Protein AF-A0A9P5ZX40-F1 (afdb_monomer_lite)

Sequence (164 aa):
MSDEAVAFHTGLLQWRSVQAVRELSEDVVDKYGVNTFMTDVIVLRVIACTTMGKLKTLVLLEREIGWDIDWAACYKSNLLKLVHNYFPPPAPLTEASLGPNLPSEPSSSLLPPTLTQPDLAQPLSKHQGLHCSWCGGSGHMKTNQKCPMYQQERFMESTGKAVL

Radius of gyration: 26.55 Å; chains: 1; bounding box: 80×45×58 Å

pLDDT: mean 78.0, std 19.87, range [40.34, 98.19]

Secondary structure (DSSP, 8-state):
--HHHHHHHHHHHHHHHHHHHHHH-HHHHHHH-GGGTS-HHHHHHHHHHHHTT--SSHHHHHHHH---HHHHHHHHHHHHHHHHHHSPPPPP----------------------------------------GGGT-S---TT-TT-HHHHHHHHHHTT-----

Organism: Pleurotus eryngii (NCBI:txid5323)

Structure (mmCIF, N/CA/C/O backbone):
data_AF-A0A9P5ZX40-F1
#
_entry.id   AF-A0A9P5ZX40-F1
#
loop_
_atom_site.group_PDB
_atom_site.id
_atom_site.type_symbol
_atom_site.label_atom_id
_atom_site.label_alt_id
_atom_site.label_comp_id
_atom_site.label_asym_id
_atom_site.label_entity_id
_atom_site.label_seq_id
_atom_site.pdbx_PDB_ins_code
_atom_site.Cartn_x
_atom_site.Cartn_y
_atom_site.Cartn_z
_atom_site.occupancy
_atom_site.B_iso_or_equiv
_atom_site.auth_seq_id
_atom_site.auth_comp_id
_atom_site.auth_asym_id
_atom_site.auth_atom_id
_atom_site.pdbx_PDB_model_num
ATOM 1 N N . MET A 1 1 ? -1.281 -11.420 18.486 1.00 61.66 1 MET A N 1
ATOM 2 C CA . MET A 1 1 ? -2.090 -10.671 17.496 1.00 61.66 1 MET A CA 1
ATOM 3 C C . MET A 1 1 ? -3.527 -11.133 17.648 1.00 61.66 1 MET A C 1
ATOM 5 O O . MET A 1 1 ? -3.703 -12.258 18.101 1.00 61.66 1 MET A O 1
ATOM 9 N N . SER A 1 2 ? -4.519 -10.293 17.349 1.00 84.94 2 SER A N 1
ATOM 10 C CA . SER A 1 2 ? -5.911 -10.754 17.287 1.00 84.94 2 SER A CA 1
ATOM 11 C C . SER A 1 2 ? -6.147 -11.562 16.004 1.00 84.94 2 SER A C 1
ATOM 13 O O . SER A 1 2 ? -5.323 -11.501 15.084 1.00 84.94 2 SER A O 1
ATOM 15 N N . ASP A 1 3 ? -7.237 -12.324 15.948 1.00 89.56 3 ASP A N 1
ATOM 16 C CA . ASP A 1 3 ? -7.564 -13.170 14.793 1.00 89.56 3 ASP A CA 1
ATOM 17 C C . ASP A 1 3 ? -7.746 -12.325 13.518 1.00 89.56 3 ASP A C 1
ATOM 19 O O . ASP A 1 3 ? -7.154 -12.610 12.476 1.00 89.56 3 ASP A O 1
ATOM 23 N N . GLU A 1 4 ? -8.410 -11.170 13.642 1.00 91.50 4 GLU A N 1
ATOM 24 C CA . GLU A 1 4 ? -8.642 -10.224 12.545 1.00 91.50 4 GLU A CA 1
ATOM 25 C C . GLU A 1 4 ? -7.329 -9.660 11.984 1.00 91.50 4 GLU A C 1
ATOM 27 O O . GLU A 1 4 ? -7.211 -9.430 10.781 1.00 91.50 4 GLU A O 1
ATOM 32 N N . ALA A 1 5 ? -6.308 -9.472 12.829 1.00 91.44 5 ALA A N 1
ATOM 33 C CA . ALA A 1 5 ? -4.991 -9.012 12.391 1.00 91.44 5 ALA A CA 1
ATOM 34 C C . ALA A 1 5 ? -4.225 -10.090 11.599 1.00 91.44 5 ALA A C 1
ATOM 36 O O . ALA A 1 5 ? -3.509 -9.756 10.652 1.00 91.44 5 ALA A O 1
ATOM 37 N N . VAL A 1 6 ? -4.398 -11.373 11.940 1.00 94.88 6 VAL A N 1
ATOM 38 C CA . VAL A 1 6 ? -3.823 -12.508 11.191 1.00 94.88 6 VAL A CA 1
ATOM 39 C C . VAL A 1 6 ? -4.567 -12.714 9.866 1.00 94.88 6 VAL A C 1
ATOM 41 O O . VAL A 1 6 ? -3.939 -12.901 8.817 1.00 94.88 6 VAL A O 1
ATOM 44 N N . ALA A 1 7 ? -5.896 -12.595 9.886 1.00 95.69 7 ALA A N 1
ATOM 45 C CA . ALA A 1 7 ? -6.731 -12.636 8.693 1.00 95.69 7 ALA A CA 1
ATOM 46 C C . ALA A 1 7 ? -6.398 -11.478 7.732 1.00 95.69 7 ALA A C 1
ATOM 48 O O . ALA A 1 7 ? -6.223 -11.707 6.535 1.00 95.69 7 ALA A O 1
ATOM 49 N N . PHE A 1 8 ? -6.214 -10.256 8.248 1.00 96.81 8 PHE A N 1
ATOM 50 C CA . PHE A 1 8 ? -5.799 -9.093 7.458 1.00 96.81 8 PHE A CA 1
ATOM 51 C C . PHE A 1 8 ? -4.392 -9.247 6.874 1.00 96.81 8 PHE A C 1
ATOM 53 O O . PHE A 1 8 ? -4.197 -8.963 5.695 1.00 96.81 8 PHE A O 1
ATOM 60 N N . HIS A 1 9 ? -3.418 -9.735 7.654 1.00 97.00 9 HIS A N 1
ATOM 61 C CA . HIS A 1 9 ? -2.070 -10.032 7.152 1.00 97.00 9 HIS A CA 1
ATOM 62 C C . HIS A 1 9 ? -2.128 -10.993 5.953 1.00 97.00 9 HIS A C 1
ATOM 64 O O . HIS A 1 9 ? -1.536 -10.735 4.905 1.00 97.00 9 HIS A O 1
ATOM 70 N N . THR A 1 10 ? -2.891 -12.080 6.085 1.00 97.31 10 THR A N 1
ATOM 71 C CA . THR A 1 10 ? -3.072 -13.082 5.023 1.00 97.31 10 THR A CA 1
ATOM 72 C C . THR A 1 10 ? -3.770 -12.489 3.795 1.00 97.31 10 THR A C 1
ATOM 74 O O . THR A 1 10 ? -3.275 -12.632 2.676 1.00 97.31 10 THR A O 1
ATOM 77 N N . GLY A 1 11 ? -4.867 -11.752 3.998 1.00 97.62 11 GLY A N 1
ATOM 78 C CA . GLY A 1 11 ? -5.607 -11.084 2.925 1.00 97.62 11 GLY A CA 1
ATOM 79 C C . GLY A 1 11 ? -4.782 -10.028 2.183 1.00 97.62 11 GLY A C 1
ATOM 80 O O . GLY A 1 11 ? -4.869 -9.932 0.960 1.00 97.62 11 GLY A O 1
ATOM 81 N N . LEU A 1 12 ? -3.924 -9.283 2.886 1.00 98.00 12 LEU A N 1
ATOM 82 C CA . LEU A 1 12 ? -3.018 -8.298 2.293 1.00 98.00 12 LEU A CA 1
ATOM 83 C C . LEU A 1 12 ? -1.916 -8.953 1.446 1.00 98.00 12 LEU A C 1
ATOM 85 O O . LEU A 1 12 ? -1.618 -8.460 0.359 1.00 98.00 12 LEU A O 1
ATOM 89 N N . LEU A 1 13 ? -1.348 -10.080 1.889 1.00 98.00 13 LEU A N 1
ATOM 90 C CA . LEU A 1 13 ? -0.377 -10.844 1.094 1.00 98.00 13 LEU A CA 1
ATOM 91 C C . LEU A 1 13 ? -1.005 -11.462 -0.165 1.00 98.00 13 LEU A C 1
ATOM 93 O O . LEU A 1 13 ? -0.409 -11.403 -1.246 1.00 98.00 13 LEU A O 1
ATOM 97 N N . GLN A 1 14 ? -2.217 -12.011 -0.050 1.00 98.19 14 GLN A N 1
ATOM 98 C CA . GLN A 1 14 ? -2.963 -12.529 -1.198 1.00 98.19 14 GLN A CA 1
ATOM 99 C C . GLN A 1 14 ? -3.293 -11.402 -2.185 1.00 98.19 14 GLN A C 1
ATOM 101 O O . GLN A 1 14 ? -3.021 -11.523 -3.379 1.00 98.19 14 GLN A O 1
ATOM 106 N N . TRP A 1 15 ? -3.808 -10.274 -1.688 1.00 98.19 15 TRP A N 1
ATOM 107 C CA . TRP A 1 15 ? -4.096 -9.088 -2.492 1.00 98.19 15 TRP A CA 1
ATOM 108 C C . TRP A 1 15 ? -2.853 -8.562 -3.216 1.00 98.19 15 TRP A C 1
ATOM 110 O O . TRP A 1 15 ? -2.923 -8.299 -4.419 1.00 98.19 15 TRP A O 1
ATOM 120 N N . ARG A 1 16 ? -1.710 -8.472 -2.516 1.00 98.06 16 ARG A N 1
ATOM 121 C CA . ARG A 1 16 ? -0.419 -8.078 -3.097 1.00 98.06 16 ARG A CA 1
ATOM 122 C C . ARG A 1 16 ? -0.062 -8.967 -4.281 1.00 98.06 16 ARG A C 1
ATOM 124 O O . ARG A 1 16 ? 0.295 -8.447 -5.330 1.00 98.06 16 ARG A O 1
ATOM 131 N N . SER A 1 17 ? -0.173 -10.283 -4.116 1.00 97.56 17 SER A N 1
ATOM 132 C CA . SER A 1 17 ? 0.180 -11.246 -5.164 1.00 97.56 17 SER A CA 1
ATOM 133 C C . SER A 1 17 ? -0.713 -11.087 -6.398 1.00 97.56 17 SER A C 1
ATOM 135 O O . SER A 1 17 ? -0.209 -11.038 -7.516 1.00 97.56 17 SER A O 1
ATOM 137 N N . VAL A 1 18 ? -2.023 -10.894 -6.199 1.00 97.62 18 VAL A N 1
ATOM 138 C CA . VAL A 1 18 ? -2.979 -10.655 -7.295 1.00 97.62 18 VAL A CA 1
ATOM 139 C C . VAL A 1 18 ? -2.686 -9.351 -8.047 1.00 97.62 18 VAL A C 1
ATOM 141 O O . VAL A 1 18 ? -2.718 -9.351 -9.275 1.00 97.62 18 VAL A O 1
ATOM 144 N N . GLN A 1 19 ? -2.391 -8.242 -7.354 1.00 97.44 19 GLN A N 1
ATOM 145 C CA . GLN A 1 19 ? -2.063 -6.987 -8.050 1.00 97.44 19 GLN A CA 1
ATOM 146 C C . GLN A 1 19 ? -0.682 -7.040 -8.720 1.00 97.44 19 GLN A C 1
ATOM 148 O O . GLN A 1 19 ? -0.539 -6.546 -9.833 1.00 97.44 19 GLN A O 1
ATOM 153 N N . ALA A 1 20 ? 0.309 -7.691 -8.100 1.00 97.12 20 ALA A N 1
ATOM 154 C CA . ALA A 1 20 ? 1.638 -7.853 -8.684 1.00 97.12 20 ALA A CA 1
ATOM 155 C C . ALA A 1 20 ? 1.589 -8.620 -10.015 1.00 97.12 20 ALA A C 1
ATOM 157 O O . ALA A 1 20 ? 2.128 -8.136 -11.005 1.00 97.12 20 ALA A O 1
ATOM 158 N N . VAL A 1 21 ? 0.892 -9.764 -10.071 1.00 97.62 21 VAL A N 1
ATOM 159 C CA . VAL A 1 21 ? 0.733 -10.545 -11.316 1.00 97.62 21 VAL A CA 1
ATOM 160 C C . VAL A 1 21 ? -0.039 -9.754 -12.374 1.00 97.62 21 VAL A C 1
ATOM 162 O O . VAL A 1 21 ? 0.302 -9.809 -13.552 1.00 97.62 21 VAL A O 1
ATOM 165 N N . ARG A 1 22 ? -1.052 -8.980 -11.965 1.00 96.50 22 ARG A N 1
ATOM 166 C CA . ARG A 1 22 ? -1.850 -8.154 -12.879 1.00 96.50 22 ARG A CA 1
ATOM 167 C C . ARG A 1 22 ? -1.034 -7.060 -13.574 1.00 96.50 22 ARG A C 1
ATOM 169 O O . ARG A 1 22 ? -1.242 -6.836 -14.761 1.00 96.50 22 ARG A O 1
ATOM 176 N N . GLU A 1 23 ? -0.164 -6.377 -12.836 1.00 95.81 23 GLU A N 1
ATOM 177 C CA . GLU A 1 23 ? 0.566 -5.204 -13.338 1.00 95.81 23 GLU A CA 1
ATOM 178 C C . GLU A 1 23 ? 1.926 -5.550 -13.947 1.00 95.81 23 GLU A C 1
ATOM 180 O O . GLU A 1 23 ? 2.359 -4.897 -14.894 1.00 95.81 23 GLU A O 1
ATOM 185 N N . LEU A 1 24 ? 2.610 -6.566 -13.415 1.00 95.06 24 LEU A N 1
ATOM 186 C CA . LEU A 1 24 ? 3.962 -6.930 -13.844 1.00 95.06 24 LEU A CA 1
ATOM 187 C C . LEU A 1 24 ? 3.996 -8.117 -14.816 1.00 95.06 24 LEU A C 1
ATOM 189 O O . LEU A 1 24 ? 5.002 -8.274 -15.494 1.00 95.06 24 LEU A O 1
ATOM 193 N N . SER A 1 25 ? 2.904 -8.883 -14.933 1.00 95.50 25 SER A N 1
ATOM 194 C CA . SER A 1 25 ? 2.828 -10.241 -15.503 1.00 95.50 25 SER A CA 1
ATOM 195 C C . SER A 1 25 ? 3.425 -11.343 -14.614 1.00 95.50 25 SER A C 1
ATOM 197 O O . SER A 1 25 ? 4.255 -11.101 -13.736 1.00 95.50 25 SER A O 1
ATOM 199 N N . GLU A 1 26 ? 2.967 -12.578 -14.842 1.00 96.50 26 GLU A N 1
ATOM 200 C CA . GLU A 1 26 ? 3.403 -13.779 -14.118 1.00 96.50 26 GLU A CA 1
ATOM 201 C C . GLU A 1 26 ? 4.911 -14.031 -14.299 1.00 96.50 26 GLU A C 1
ATOM 203 O O . GLU A 1 26 ? 5.621 -14.152 -13.306 1.00 96.50 26 GLU A O 1
ATOM 208 N N . ASP A 1 27 ? 5.435 -13.943 -15.530 1.00 97.56 27 ASP A 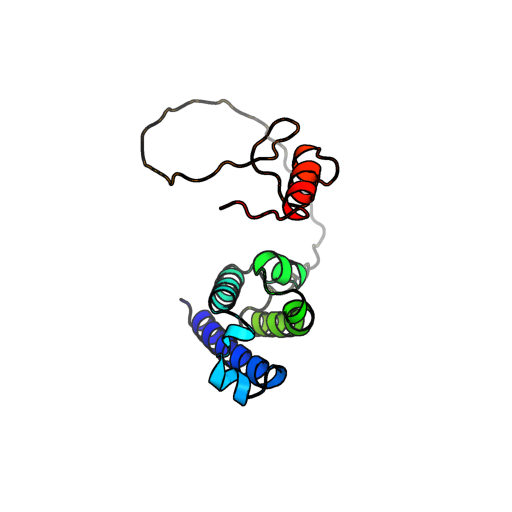N 1
ATOM 209 C CA . ASP A 1 27 ? 6.868 -14.123 -15.837 1.00 97.56 27 ASP A CA 1
ATOM 210 C C . ASP A 1 27 ? 7.794 -13.182 -15.038 1.00 97.56 27 ASP A C 1
ATOM 212 O O . ASP A 1 27 ? 8.912 -13.545 -14.656 1.00 97.56 27 ASP A O 1
ATOM 216 N N . VAL A 1 28 ? 7.358 -11.940 -14.798 1.00 96.38 28 VAL A N 1
ATOM 217 C CA . VAL A 1 28 ? 8.132 -10.948 -14.033 1.00 96.38 28 VAL A CA 1
ATOM 218 C C . VAL A 1 28 ? 8.008 -11.215 -12.535 1.00 96.38 28 VAL A C 1
ATOM 220 O O . VAL A 1 28 ? 9.000 -11.088 -11.815 1.00 96.38 28 VAL A O 1
ATOM 223 N N . VAL A 1 29 ? 6.829 -11.623 -12.057 1.00 97.31 29 VAL A N 1
ATOM 224 C CA . VAL A 1 29 ? 6.627 -12.008 -10.654 1.00 97.31 29 VAL A CA 1
ATOM 225 C C . VAL A 1 29 ? 7.419 -13.267 -10.298 1.00 97.31 29 VAL A C 1
ATOM 227 O O . VAL A 1 29 ? 8.044 -13.281 -9.241 1.00 97.31 29 VAL A O 1
ATOM 230 N N . ASP A 1 30 ? 7.497 -14.264 -11.174 1.00 97.56 30 ASP A N 1
ATOM 231 C CA . ASP A 1 30 ? 8.312 -15.466 -10.953 1.00 97.56 30 ASP A CA 1
ATOM 232 C C . ASP A 1 30 ? 9.813 -15.147 -10.912 1.00 97.56 30 ASP A C 1
ATOM 234 O O . ASP A 1 30 ? 10.568 -15.724 -10.127 1.00 97.56 30 ASP A O 1
ATOM 238 N N . LYS A 1 31 ? 10.263 -14.187 -11.730 1.00 97.56 31 LYS A N 1
ATOM 239 C CA . LYS A 1 31 ? 11.681 -13.823 -11.838 1.00 97.56 31 LYS A CA 1
ATOM 240 C C . LYS A 1 31 ? 12.172 -12.851 -10.758 1.00 97.56 31 LYS A C 1
ATOM 242 O O . LYS A 1 31 ? 13.333 -12.937 -10.356 1.00 97.56 31 LYS A O 1
ATOM 247 N N . TYR A 1 32 ? 11.338 -11.903 -10.327 1.00 96.56 32 TYR A N 1
ATOM 248 C CA . TYR A 1 32 ? 11.727 -10.812 -9.416 1.00 96.56 32 TYR A CA 1
ATOM 249 C C . TYR A 1 32 ? 10.940 -10.791 -8.093 1.00 96.56 32 TYR A C 1
ATOM 251 O O . TYR A 1 32 ? 11.345 -10.120 -7.142 1.00 96.56 32 TYR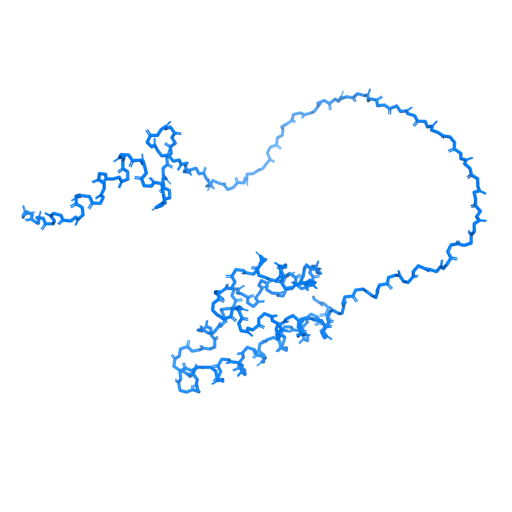 A O 1
ATOM 259 N N . GLY A 1 33 ? 9.853 -11.557 -8.001 1.00 96.62 33 GLY A N 1
ATOM 260 C CA . GLY A 1 33 ? 8.977 -11.637 -6.839 1.00 96.62 33 GLY A CA 1
ATOM 261 C C . GLY A 1 33 ? 7.943 -10.511 -6.759 1.00 96.62 33 GLY A C 1
ATOM 262 O O . GLY A 1 33 ? 8.112 -9.404 -7.269 1.00 96.62 33 GLY A O 1
ATOM 263 N N . VAL A 1 34 ? 6.879 -10.758 -5.991 1.00 97.31 34 VAL A N 1
ATOM 264 C CA . VAL A 1 34 ? 5.825 -9.766 -5.678 1.00 97.31 34 VAL A CA 1
ATOM 265 C C . VAL A 1 34 ? 6.344 -8.512 -4.948 1.00 97.31 34 VAL A C 1
ATOM 267 O O . VAL A 1 34 ? 5.649 -7.497 -4.867 1.00 97.31 34 VAL A O 1
ATOM 270 N N . ASN A 1 35 ? 7.577 -8.564 -4.432 1.00 96.12 35 ASN A N 1
ATOM 271 C CA . ASN A 1 35 ? 8.254 -7.452 -3.768 1.00 96.12 35 ASN A CA 1
ATOM 272 C C . ASN A 1 35 ? 8.587 -6.283 -4.710 1.00 96.12 35 ASN A C 1
ATOM 274 O O . ASN A 1 35 ? 8.727 -5.163 -4.223 1.00 96.12 35 ASN A O 1
ATOM 278 N N . THR A 1 36 ? 8.644 -6.504 -6.030 1.00 95.19 36 THR A N 1
ATOM 279 C CA . THR A 1 36 ? 8.780 -5.429 -7.032 1.00 95.19 36 THR A CA 1
ATOM 280 C C . THR A 1 36 ? 7.557 -4.502 -7.069 1.00 95.19 36 THR A C 1
ATOM 282 O O . THR A 1 36 ? 7.704 -3.314 -7.335 1.00 95.19 36 THR A O 1
ATOM 285 N N . PHE A 1 37 ? 6.362 -5.016 -6.758 1.00 96.62 37 PHE A N 1
ATOM 286 C CA . PHE A 1 37 ? 5.128 -4.224 -6.662 1.00 96.62 37 PHE A CA 1
ATOM 287 C C . PHE A 1 37 ? 4.957 -3.588 -5.270 1.00 96.62 37 PHE A C 1
ATOM 289 O O . PHE A 1 37 ? 4.675 -2.395 -5.133 1.00 96.62 37 PHE A O 1
ATOM 296 N N . MET A 1 38 ? 5.141 -4.380 -4.208 1.00 96.94 38 MET A N 1
ATOM 297 C CA . MET A 1 38 ? 5.049 -3.901 -2.827 1.00 96.94 38 MET A CA 1
ATOM 298 C C . MET A 1 38 ? 5.992 -4.691 -1.919 1.00 96.94 38 MET A C 1
ATOM 300 O O . MET A 1 38 ? 5.775 -5.875 -1.663 1.00 96.94 38 MET A O 1
ATOM 304 N N . THR A 1 39 ? 7.014 -4.025 -1.383 1.00 97.19 39 THR A N 1
ATOM 305 C CA . THR A 1 39 ? 8.010 -4.655 -0.507 1.00 97.19 39 THR A CA 1
ATOM 306 C C . THR A 1 39 ? 7.406 -5.120 0.822 1.00 97.19 39 THR A C 1
ATOM 308 O O . THR A 1 39 ? 6.451 -4.531 1.334 1.00 97.19 39 THR A O 1
ATOM 311 N N . ASP A 1 40 ? 8.004 -6.140 1.440 1.00 96.75 40 ASP A N 1
ATOM 312 C CA . ASP A 1 40 ? 7.573 -6.631 2.759 1.00 96.75 40 ASP A CA 1
ATOM 313 C C . ASP A 1 40 ? 7.630 -5.542 3.851 1.00 96.75 40 ASP A C 1
ATOM 315 O O . ASP A 1 40 ? 6.794 -5.523 4.752 1.00 96.75 40 ASP A O 1
ATOM 319 N N . VAL A 1 41 ? 8.547 -4.570 3.742 1.00 96.56 41 VAL A N 1
ATOM 320 C CA . VAL A 1 41 ? 8.613 -3.401 4.644 1.00 96.56 41 VAL A CA 1
ATOM 321 C C . VAL A 1 41 ? 7.332 -2.564 4.563 1.00 96.56 41 VAL A C 1
ATOM 323 O O . VAL A 1 41 ? 6.803 -2.143 5.593 1.00 96.56 41 VAL A O 1
ATOM 326 N N . ILE A 1 42 ? 6.802 -2.360 3.354 1.00 97.12 42 ILE A N 1
ATOM 327 C CA . ILE A 1 42 ? 5.547 -1.638 3.123 1.00 97.12 42 ILE A CA 1
ATOM 328 C C . ILE A 1 42 ? 4.358 -2.448 3.654 1.00 97.12 42 ILE A C 1
ATOM 330 O O . ILE A 1 42 ? 3.517 -1.888 4.356 1.00 97.12 42 ILE A O 1
ATOM 334 N N . VAL A 1 43 ? 4.319 -3.764 3.415 1.00 97.25 43 VAL A N 1
ATOM 335 C CA . VAL A 1 43 ? 3.286 -4.663 3.970 1.00 97.25 43 VAL A CA 1
ATOM 336 C C . VAL A 1 43 ? 3.257 -4.589 5.502 1.00 97.25 43 VAL A C 1
ATOM 338 O O . VAL A 1 43 ? 2.208 -4.329 6.094 1.00 97.25 43 VAL A O 1
ATOM 341 N N . LEU A 1 44 ? 4.410 -4.733 6.161 1.00 96.38 44 LEU A N 1
ATOM 342 C CA . LEU A 1 44 ? 4.522 -4.635 7.620 1.00 96.38 44 LEU A CA 1
ATOM 343 C C . LEU A 1 44 ? 4.106 -3.250 8.139 1.00 96.38 44 LEU A C 1
ATOM 345 O O . LEU A 1 44 ? 3.431 -3.149 9.167 1.00 96.38 44 LEU A O 1
ATOM 349 N N . ARG A 1 45 ? 4.447 -2.177 7.412 1.00 97.56 45 ARG A N 1
ATOM 350 C CA . ARG A 1 45 ? 4.041 -0.805 7.747 1.00 97.56 45 ARG A CA 1
ATOM 351 C C . ARG A 1 45 ? 2.526 -0.613 7.650 1.00 97.56 45 ARG A C 1
ATOM 353 O O . ARG A 1 45 ? 1.944 -0.020 8.557 1.00 97.56 45 ARG A O 1
ATOM 360 N N . VAL A 1 46 ? 1.881 -1.151 6.611 1.00 97.38 46 VAL A N 1
ATOM 361 C CA . VAL A 1 46 ? 0.414 -1.161 6.466 1.00 97.38 46 VAL A CA 1
ATOM 362 C C . VAL A 1 46 ? -0.233 -1.866 7.655 1.00 97.38 46 VAL A C 1
ATOM 364 O O . VAL A 1 46 ? -1.156 -1.316 8.253 1.00 97.38 46 VAL A O 1
ATOM 367 N N . ILE A 1 47 ? 0.264 -3.042 8.043 1.00 96.31 47 ILE A N 1
ATOM 368 C CA . ILE A 1 47 ? -0.289 -3.837 9.151 1.00 96.31 47 ILE A CA 1
ATOM 369 C C . ILE A 1 47 ? -0.133 -3.110 10.490 1.00 96.31 47 ILE A C 1
ATOM 371 O O . ILE A 1 47 ? -1.105 -2.994 11.241 1.00 96.31 47 ILE A O 1
ATOM 375 N N . ALA A 1 48 ? 1.037 -2.531 10.765 1.00 95.94 48 ALA A N 1
ATOM 376 C CA . ALA A 1 48 ? 1.263 -1.733 11.968 1.00 95.94 48 ALA A CA 1
ATOM 377 C C . ALA A 1 48 ? 0.331 -0.506 12.024 1.00 95.94 48 ALA A C 1
ATOM 379 O O . ALA A 1 48 ? -0.325 -0.257 13.033 1.00 95.94 48 ALA A O 1
ATOM 380 N N . CYS A 1 49 ? 0.214 0.256 10.933 1.00 96.56 49 CYS A N 1
ATOM 381 C CA . CYS A 1 49 ? -0.658 1.432 10.891 1.00 96.56 49 CYS A CA 1
ATOM 382 C C . CYS A 1 49 ? -2.155 1.078 10.927 1.00 96.56 49 CYS A C 1
ATOM 384 O O . CYS A 1 49 ? -2.941 1.842 11.488 1.00 96.56 49 CYS A O 1
ATOM 386 N N . THR A 1 50 ? -2.548 -0.077 10.388 1.00 95.50 50 THR A N 1
ATOM 387 C CA . THR A 1 50 ? -3.927 -0.587 10.427 1.00 95.50 50 THR A CA 1
ATOM 388 C C . THR A 1 50 ? -4.320 -1.026 11.836 1.00 95.50 50 THR A C 1
ATOM 390 O O . THR A 1 50 ? -5.324 -0.558 12.363 1.00 95.50 50 THR A O 1
ATOM 393 N N . THR A 1 51 ? -3.489 -1.842 12.489 1.00 93.81 51 THR A N 1
ATOM 394 C CA . THR A 1 51 ? -3.719 -2.306 13.873 1.00 93.81 51 THR A CA 1
ATOM 395 C C . THR A 1 51 ? -3.673 -1.172 14.905 1.00 93.81 51 THR A C 1
ATOM 397 O O . THR A 1 51 ? -4.365 -1.238 15.914 1.00 93.81 51 THR A O 1
ATOM 400 N N . MET A 1 52 ? -2.941 -0.084 14.629 1.00 93.81 52 MET A N 1
ATOM 401 C CA . MET A 1 52 ? -3.009 1.175 15.392 1.00 93.81 52 MET A CA 1
ATOM 402 C C . MET A 1 52 ? -4.218 2.072 15.040 1.00 93.81 52 MET A C 1
ATOM 404 O O . MET A 1 52 ? -4.334 3.172 15.580 1.00 93.81 52 MET A O 1
ATOM 408 N N . GLY A 1 53 ? -5.081 1.682 14.097 1.00 94.06 53 GLY A N 1
ATOM 409 C CA . GLY A 1 53 ? -6.225 2.485 13.650 1.00 94.06 53 GLY A CA 1
ATOM 410 C C . GLY A 1 53 ? -5.855 3.807 12.960 1.00 94.06 53 GLY A C 1
ATOM 411 O O . GLY A 1 53 ? -6.672 4.728 12.926 1.00 94.06 53 GLY A O 1
ATOM 412 N N . LYS A 1 54 ? -4.630 3.938 12.426 1.00 95.56 54 LYS A N 1
ATOM 413 C CA . LYS A 1 54 ? -4.138 5.162 11.763 1.00 95.56 54 LYS A CA 1
ATOM 414 C C . LYS A 1 54 ? -4.634 5.301 10.322 1.00 95.56 54 LYS A C 1
ATOM 416 O O . LYS A 1 54 ? -4.801 6.420 9.844 1.00 95.56 54 LYS A O 1
ATOM 421 N N . LEU A 1 55 ? -4.883 4.193 9.623 1.00 95.62 55 LEU A N 1
ATOM 422 C CA . LEU A 1 55 ? -5.254 4.192 8.201 1.00 95.62 55 LEU A CA 1
ATOM 423 C C . LEU A 1 55 ? -6.765 4.390 7.985 1.00 95.62 55 LEU A C 1
ATOM 425 O O . LEU A 1 55 ? -7.447 3.497 7.500 1.00 95.62 55 LEU A O 1
ATOM 429 N N . LYS A 1 56 ? -7.290 5.566 8.356 1.00 94.06 56 LYS A N 1
ATOM 430 C CA . LYS A 1 56 ? -8.724 5.906 8.196 1.00 94.06 56 LYS A CA 1
ATOM 431 C C . LYS A 1 56 ? -9.063 6.614 6.879 1.00 94.06 56 LYS A C 1
ATOM 433 O O . LYS A 1 56 ? -10.219 6.650 6.472 1.00 94.06 56 LYS A O 1
ATOM 438 N N . THR A 1 57 ? -8.080 7.248 6.239 1.00 95.69 57 THR A N 1
ATOM 439 C CA . THR A 1 57 ? -8.272 8.066 5.030 1.00 95.69 57 THR A CA 1
ATOM 440 C C . THR A 1 57 ? -7.101 7.897 4.066 1.00 95.69 57 THR A C 1
ATOM 442 O O . THR A 1 57 ? -6.005 7.506 4.472 1.00 95.69 57 THR A O 1
ATOM 445 N N . LEU A 1 58 ? -7.311 8.235 2.788 1.00 95.56 58 LEU A N 1
ATOM 446 C CA . LEU A 1 58 ? -6.270 8.146 1.754 1.00 95.56 58 LEU A CA 1
ATOM 447 C C . LEU A 1 58 ? -5.051 9.022 2.083 1.00 95.56 58 LEU A C 1
ATOM 449 O O . LEU A 1 58 ? -3.924 8.569 1.938 1.00 95.56 58 LEU A O 1
ATOM 453 N N . VAL A 1 59 ? -5.278 10.221 2.627 1.00 94.81 59 VAL A N 1
ATOM 454 C CA . VAL A 1 59 ? -4.210 11.155 3.028 1.00 94.81 59 VAL A CA 1
ATOM 455 C C . VAL A 1 59 ? -3.328 10.565 4.137 1.00 94.81 59 VAL A C 1
ATOM 457 O O . VAL A 1 59 ? -2.112 10.745 4.132 1.00 94.81 59 VAL A O 1
ATOM 460 N N . LEU A 1 60 ? -3.922 9.836 5.090 1.00 94.38 60 LEU A N 1
ATOM 461 C CA . LEU A 1 60 ? -3.168 9.146 6.143 1.00 94.38 60 LEU A CA 1
ATOM 462 C C . LEU A 1 60 ? -2.425 7.922 5.592 1.00 94.38 60 LEU A C 1
ATOM 464 O O . LEU A 1 60 ? -1.293 7.674 5.991 1.00 94.38 60 LEU A O 1
ATOM 468 N N . LEU A 1 61 ? -3.025 7.193 4.647 1.00 95.25 61 LEU A N 1
ATOM 469 C CA . LEU A 1 61 ? -2.392 6.072 3.949 1.00 95.25 61 LEU A CA 1
ATOM 470 C C . LEU A 1 61 ? -1.121 6.522 3.211 1.00 95.25 61 LEU A C 1
ATOM 472 O O . LEU A 1 61 ? -0.052 5.963 3.447 1.00 95.25 61 LEU A O 1
ATOM 476 N N . GLU A 1 62 ? -1.211 7.572 2.395 1.00 94.81 62 GLU A N 1
ATOM 477 C CA . GLU A 1 62 ? -0.067 8.128 1.659 1.00 94.81 62 GLU A CA 1
ATOM 478 C C . GLU A 1 62 ? 1.043 8.613 2.603 1.00 94.81 62 GLU A C 1
ATOM 480 O O . GLU A 1 62 ? 2.210 8.262 2.425 1.00 94.81 62 GLU A O 1
ATOM 485 N N . ARG A 1 63 ? 0.680 9.360 3.657 1.00 94.94 63 ARG A N 1
ATOM 486 C CA . ARG A 1 63 ? 1.640 9.917 4.620 1.00 94.94 63 ARG A CA 1
ATOM 487 C C . ARG A 1 63 ? 2.370 8.853 5.443 1.00 94.94 63 ARG A C 1
ATOM 489 O O . ARG A 1 63 ? 3.551 9.012 5.732 1.00 94.94 63 ARG A O 1
ATOM 496 N N . GLU A 1 64 ? 1.667 7.817 5.897 1.00 96.06 64 GLU A N 1
ATOM 497 C CA . GLU A 1 64 ? 2.210 6.880 6.889 1.00 96.06 64 GLU A CA 1
ATOM 498 C C . GLU A 1 64 ? 3.014 5.728 6.282 1.00 96.06 64 GLU A C 1
ATOM 500 O O . GLU A 1 64 ? 3.809 5.124 7.006 1.00 96.06 64 GLU A O 1
ATOM 505 N N . ILE A 1 65 ? 2.790 5.382 5.010 1.00 94.19 65 ILE A N 1
ATOM 506 C CA . ILE A 1 65 ? 3.353 4.167 4.401 1.00 94.19 65 ILE A CA 1
ATOM 507 C C . ILE A 1 65 ? 4.638 4.446 3.615 1.00 94.19 65 ILE A C 1
ATOM 509 O O . ILE A 1 65 ? 5.544 3.617 3.655 1.00 94.19 65 ILE A O 1
ATOM 513 N N . GLY A 1 66 ? 4.736 5.586 2.921 1.00 89.50 66 GLY A N 1
ATOM 514 C CA . GLY A 1 66 ? 5.885 5.874 2.051 1.00 89.50 66 GLY A CA 1
ATOM 515 C C . GLY A 1 66 ? 6.011 4.903 0.870 1.00 89.50 66 GLY A C 1
ATOM 516 O O . GLY A 1 66 ? 7.122 4.579 0.459 1.00 89.50 66 GLY A O 1
ATOM 517 N N . TRP A 1 67 ? 4.880 4.398 0.363 1.00 93.38 67 TRP A N 1
ATOM 518 C CA . TRP A 1 67 ? 4.846 3.614 -0.874 1.00 93.38 67 TRP A CA 1
ATOM 519 C C . TRP A 1 67 ? 5.159 4.526 -2.067 1.00 93.38 67 TRP A C 1
ATOM 521 O O . TRP A 1 67 ? 4.877 5.725 -2.026 1.00 93.38 67 TRP A O 1
ATOM 531 N N . ASP A 1 68 ? 5.751 3.943 -3.105 1.00 94.25 68 ASP A N 1
ATOM 532 C CA . ASP A 1 68 ? 6.037 4.602 -4.374 1.00 94.25 68 ASP A CA 1
ATOM 533 C C . ASP A 1 68 ? 4.806 5.338 -4.929 1.00 94.25 68 ASP A C 1
ATOM 535 O O . ASP A 1 68 ? 3.682 4.844 -4.826 1.00 94.25 68 ASP A O 1
ATOM 539 N N . ILE A 1 69 ? 5.022 6.530 -5.488 1.00 92.25 69 ILE A N 1
ATOM 540 C CA . ILE A 1 69 ? 3.948 7.460 -5.855 1.00 92.25 69 ILE A CA 1
ATOM 541 C C . ILE A 1 69 ? 3.070 6.897 -6.975 1.00 92.25 69 ILE A C 1
ATOM 543 O O . ILE A 1 69 ? 1.850 7.061 -6.908 1.00 92.25 69 ILE A O 1
ATOM 547 N N . ASP A 1 70 ? 3.653 6.213 -7.959 1.00 93.75 70 ASP A N 1
ATOM 548 C CA . ASP A 1 70 ? 2.919 5.728 -9.128 1.00 93.75 70 ASP A CA 1
ATOM 549 C C . ASP A 1 70 ? 2.027 4.542 -8.735 1.00 93.75 70 ASP A C 1
ATOM 551 O O . ASP A 1 70 ? 0.822 4.530 -9.016 1.00 93.75 70 ASP A O 1
ATOM 555 N N . TRP A 1 71 ? 2.566 3.599 -7.953 1.00 94.50 71 TRP A N 1
ATOM 556 C CA . TRP A 1 71 ? 1.766 2.513 -7.379 1.00 94.50 71 TRP A CA 1
ATOM 557 C C . TRP A 1 71 ? 0.719 3.024 -6.384 1.00 94.50 71 TRP A C 1
ATOM 559 O O . TRP A 1 71 ? -0.449 2.625 -6.446 1.00 94.50 71 TRP A O 1
ATOM 569 N N . ALA A 1 72 ? 1.092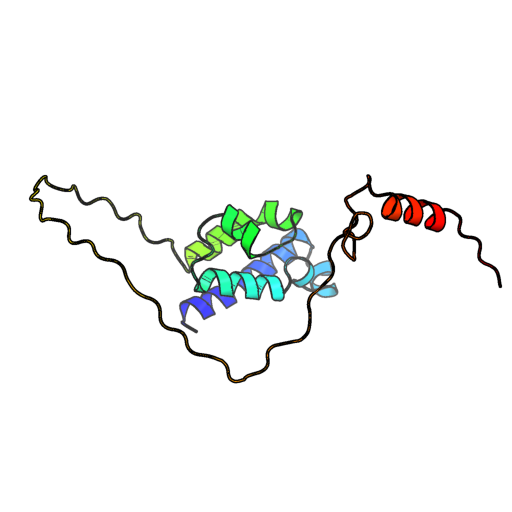 3.936 -5.483 1.00 93.69 72 ALA A N 1
ATOM 570 C CA . ALA A 1 72 ? 0.172 4.499 -4.502 1.00 93.69 72 ALA A CA 1
ATOM 571 C C . ALA A 1 72 ? -0.991 5.237 -5.177 1.00 93.69 72 ALA A C 1
ATOM 573 O O . ALA A 1 72 ? -2.132 5.059 -4.749 1.00 93.69 72 ALA A O 1
ATOM 574 N N . ALA A 1 73 ? -0.748 6.005 -6.245 1.00 94.44 73 ALA A N 1
ATOM 575 C CA . ALA A 1 73 ? -1.789 6.719 -6.983 1.00 94.44 73 ALA A CA 1
ATOM 576 C C . ALA A 1 73 ? -2.889 5.776 -7.499 1.00 94.44 73 ALA A C 1
ATOM 578 O O . ALA A 1 73 ? -4.075 6.060 -7.303 1.00 94.44 73 ALA A O 1
ATOM 579 N N . CYS A 1 74 ? -2.499 4.637 -8.077 1.00 95.94 74 CYS A N 1
ATOM 580 C CA . CYS A 1 74 ? -3.411 3.627 -8.616 1.00 95.94 74 CYS A CA 1
ATOM 581 C C . CYS A 1 74 ? -4.101 2.793 -7.519 1.00 95.94 74 CYS A C 1
ATOM 583 O O . CYS A 1 74 ? -5.297 2.500 -7.611 1.00 95.94 74 CYS A O 1
ATOM 585 N N . TYR A 1 75 ? -3.373 2.420 -6.460 1.00 96.94 75 TYR A N 1
ATOM 586 C CA . TYR A 1 75 ? -3.801 1.355 -5.545 1.00 96.94 75 TYR A CA 1
ATOM 587 C C . TYR A 1 75 ? -4.254 1.793 -4.154 1.00 96.94 75 TYR A C 1
ATOM 589 O O . TYR A 1 75 ? -4.973 1.024 -3.507 1.00 96.94 75 TYR A O 1
ATOM 597 N N . LYS A 1 76 ? -3.939 3.013 -3.691 1.00 95.38 76 LYS A N 1
ATOM 598 C CA . LYS A 1 76 ? -4.330 3.513 -2.353 1.00 95.38 76 LYS A CA 1
ATOM 599 C C . LYS A 1 76 ? -5.814 3.329 -2.036 1.00 95.38 76 LYS A C 1
ATOM 601 O O . LYS A 1 76 ? -6.169 2.931 -0.931 1.00 95.38 76 LYS A O 1
ATOM 606 N N . SER A 1 77 ? -6.687 3.554 -3.017 1.00 97.00 77 SER A N 1
ATOM 607 C CA . SER A 1 77 ? -8.140 3.432 -2.855 1.00 97.00 77 SER A CA 1
ATOM 608 C C . SER A 1 77 ? -8.617 1.986 -2.732 1.00 97.00 77 SER A C 1
ATOM 610 O O . SER A 1 77 ? -9.627 1.732 -2.081 1.00 97.00 77 SER A O 1
ATOM 612 N N . ASN A 1 78 ? -7.913 1.032 -3.344 1.00 97.25 78 ASN A N 1
ATOM 613 C CA . ASN A 1 78 ? -8.218 -0.390 -3.204 1.00 97.25 78 ASN A CA 1
ATOM 614 C C . ASN A 1 78 ? -7.652 -0.930 -1.878 1.00 97.25 78 ASN A C 1
ATOM 616 O O . ASN A 1 78 ? -8.370 -1.585 -1.128 1.00 97.25 78 ASN A O 1
ATOM 620 N N . LEU A 1 79 ? -6.425 -0.533 -1.531 1.00 97.25 79 LEU A N 1
ATOM 621 C CA . LEU A 1 79 ? -5.786 -0.859 -0.257 1.00 97.25 79 LEU A CA 1
ATOM 622 C C . LEU A 1 79 ? -6.571 -0.317 0.951 1.00 97.25 79 LEU A C 1
ATOM 624 O O . LEU A 1 79 ? -6.766 -1.044 1.919 1.00 97.25 79 LEU A O 1
ATOM 628 N N . LEU A 1 80 ? -7.091 0.917 0.894 1.00 97.12 80 LEU A N 1
ATOM 629 C CA . LEU A 1 80 ? -7.925 1.463 1.974 1.00 97.12 80 LEU A CA 1
ATOM 630 C C . LEU A 1 80 ? -9.261 0.716 2.113 1.00 97.12 80 LEU A C 1
ATOM 632 O O . LEU A 1 80 ? -9.718 0.490 3.230 1.00 97.12 80 LEU A O 1
ATOM 636 N N . LYS A 1 81 ? -9.878 0.286 1.002 1.00 97.00 81 LYS A N 1
ATOM 637 C CA . LYS A 1 81 ? -11.066 -0.586 1.051 1.00 97.00 81 LYS A CA 1
ATOM 638 C C . LYS A 1 81 ? -10.738 -1.924 1.711 1.00 97.00 81 LYS A C 1
ATOM 640 O O . LYS A 1 81 ? -11.500 -2.370 2.559 1.00 97.00 81 LYS A O 1
ATOM 645 N N . LEU A 1 82 ? -9.594 -2.525 1.374 1.00 97.25 82 LEU A N 1
ATOM 646 C CA . LEU A 1 82 ? -9.127 -3.746 2.028 1.00 97.25 82 LEU A CA 1
ATOM 647 C C . LEU A 1 82 ? -8.945 -3.528 3.537 1.00 97.25 82 LEU A C 1
ATOM 649 O O . LEU A 1 82 ? -9.458 -4.320 4.313 1.00 97.25 82 LEU A O 1
ATOM 653 N N . VAL A 1 83 ? -8.310 -2.430 3.962 1.00 96.94 83 VAL A N 1
ATOM 654 C CA . VAL A 1 83 ? -8.200 -2.055 5.385 1.00 96.94 83 VAL A CA 1
ATOM 655 C C . VAL A 1 83 ? -9.578 -1.954 6.049 1.00 96.94 83 VAL A C 1
ATOM 657 O O . VAL A 1 83 ? -9.799 -2.595 7.074 1.00 96.94 83 VAL A O 1
ATOM 660 N N . HIS A 1 84 ? -10.523 -1.217 5.458 1.00 96.19 84 HIS A N 1
ATOM 661 C CA . HIS A 1 84 ? -11.863 -1.023 6.026 1.00 96.19 84 HIS A CA 1
ATOM 662 C C . HIS A 1 84 ? -12.713 -2.304 6.086 1.00 96.19 84 HIS A C 1
ATOM 664 O O . HIS A 1 84 ? -13.618 -2.374 6.914 1.00 96.19 84 HIS A O 1
ATOM 670 N N . ASN A 1 85 ? -12.428 -3.318 5.261 1.00 96.06 85 ASN A N 1
ATOM 671 C CA . ASN A 1 85 ? -13.122 -4.609 5.321 1.00 96.06 85 ASN A CA 1
ATOM 672 C C . ASN A 1 85 ? -12.774 -5.418 6.586 1.00 96.06 85 ASN A C 1
ATOM 674 O O . ASN A 1 85 ? -13.618 -6.170 7.063 1.00 96.06 85 ASN A O 1
ATOM 678 N N . TYR A 1 86 ? -11.554 -5.275 7.120 1.00 95.06 86 TYR A N 1
ATOM 679 C CA . TYR A 1 86 ? -11.114 -5.960 8.349 1.00 95.06 86 TYR A CA 1
ATOM 680 C C . TYR A 1 86 ? -11.193 -5.050 9.583 1.00 95.06 86 TYR A C 1
ATOM 682 O O . TYR A 1 86 ? -11.478 -5.512 10.683 1.00 95.06 86 TYR A O 1
ATOM 690 N N . PHE A 1 87 ? -10.958 -3.750 9.399 1.00 94.31 87 PHE A N 1
ATOM 691 C CA . PHE A 1 87 ? -10.951 -2.733 10.447 1.00 94.31 87 PHE A CA 1
ATOM 692 C C . PHE A 1 87 ? -11.878 -1.582 10.033 1.00 94.31 87 PHE A C 1
ATOM 694 O O . PHE A 1 87 ? -11.401 -0.536 9.576 1.00 94.31 87 PHE A O 1
ATOM 701 N N . PRO A 1 88 ? -13.208 -1.768 10.135 1.00 91.19 88 PRO A N 1
ATOM 702 C CA . PRO A 1 88 ? -14.158 -0.734 9.757 1.00 91.19 88 PRO A CA 1
ATOM 703 C C . PRO A 1 88 ? -13.941 0.526 10.609 1.00 91.19 88 PRO A C 1
ATOM 705 O O . PRO A 1 88 ? -13.667 0.425 11.811 1.00 91.19 88 PRO A O 1
ATOM 708 N N . PRO A 1 89 ? -14.059 1.732 10.023 1.00 87.12 89 PRO A N 1
ATOM 709 C CA . PRO A 1 89 ? -14.020 2.957 10.807 1.00 87.12 89 PRO A CA 1
ATOM 710 C C . PRO A 1 89 ? -15.156 2.936 11.844 1.00 87.12 89 PRO A C 1
ATOM 712 O O . PRO A 1 89 ? -16.233 2.413 11.541 1.00 87.12 89 PRO A O 1
ATOM 715 N N . PRO A 1 90 ? -14.961 3.516 13.046 1.00 83.81 90 PRO A N 1
ATOM 716 C CA . PRO A 1 90 ? -16.041 3.652 14.014 1.00 83.81 90 PRO A CA 1
ATOM 717 C C . PRO A 1 90 ? -17.243 4.305 13.338 1.00 83.81 90 PRO A C 1
ATOM 719 O O . PRO A 1 90 ? -17.074 5.322 12.656 1.00 83.81 90 PRO A O 1
ATOM 722 N N . ALA A 1 91 ? -18.430 3.720 13.514 1.00 84.19 91 ALA A N 1
ATOM 723 C CA . ALA A 1 91 ? -19.657 4.320 13.014 1.00 84.19 91 ALA A CA 1
ATOM 724 C C . ALA A 1 91 ? -19.710 5.784 13.487 1.00 84.19 91 ALA A C 1
ATOM 726 O O . ALA A 1 91 ? -19.395 6.034 14.658 1.00 84.19 91 ALA A O 1
ATOM 727 N N . PRO A 1 92 ? -20.068 6.750 12.616 1.00 81.25 92 PRO A N 1
ATOM 728 C CA . PRO A 1 92 ? -20.286 8.117 13.055 1.00 81.25 92 PRO A CA 1
ATOM 729 C C . PRO A 1 92 ? -21.238 8.072 14.242 1.00 81.25 92 PRO A C 1
ATOM 731 O O . PRO A 1 92 ? -22.335 7.519 14.121 1.00 81.25 92 PRO A O 1
ATOM 734 N N . LEU A 1 93 ? -20.794 8.594 15.390 1.00 74.69 93 LEU A N 1
ATOM 735 C CA . LEU A 1 93 ? -21.659 8.747 16.549 1.00 74.69 93 LEU A CA 1
ATOM 736 C C . LEU A 1 93 ? -22.777 9.675 16.097 1.00 74.69 93 LEU A C 1
ATOM 738 O O . LEU A 1 93 ? -22.585 10.881 15.974 1.00 74.69 93 LEU A O 1
ATOM 742 N N . THR A 1 94 ? -23.909 9.073 15.746 1.00 65.31 94 THR A N 1
ATOM 743 C CA . THR A 1 94 ? -25.103 9.807 15.366 1.00 65.31 94 THR A CA 1
ATOM 744 C C . THR A 1 94 ? -25.466 10.585 16.611 1.00 65.31 94 THR A C 1
ATOM 746 O O . THR A 1 94 ? -25.732 9.960 17.638 1.00 65.31 94 THR A O 1
ATOM 749 N N . GLU A 1 95 ? -25.381 11.915 16.550 1.00 60.31 95 GLU A N 1
ATOM 750 C CA . GLU A 1 95 ? -25.744 12.776 17.670 1.00 60.31 95 GLU A CA 1
ATOM 751 C C . GLU A 1 95 ? -27.190 12.460 18.042 1.00 60.31 95 GLU A C 1
ATOM 753 O O . GLU A 1 95 ? -28.140 12.880 17.377 1.00 60.31 95 GLU A O 1
ATOM 758 N N . ALA A 1 96 ? -27.345 11.640 19.082 1.00 57.56 96 ALA A N 1
ATOM 759 C CA . ALA A 1 96 ? -28.629 11.292 19.644 1.00 57.56 96 ALA A CA 1
ATOM 760 C C . ALA A 1 96 ? -29.194 12.590 20.207 1.00 57.56 96 ALA A C 1
ATOM 762 O O . ALA A 1 96 ? -28.729 13.056 21.245 1.00 57.56 96 ALA A O 1
ATOM 763 N N . SER A 1 97 ? -30.112 13.180 19.432 1.00 54.50 97 SER A N 1
ATOM 764 C CA . SER A 1 97 ? -30.711 14.504 19.603 1.00 54.50 97 SER A CA 1
ATOM 765 C C . SER A 1 97 ? -30.656 14.979 21.054 1.00 54.50 97 SER A C 1
ATOM 767 O O . SER A 1 97 ? -31.432 14.523 21.896 1.00 54.50 97 SER A O 1
ATOM 769 N N . LEU A 1 98 ? -29.697 15.867 21.342 1.00 55.66 98 LEU A N 1
ATOM 770 C CA . LEU A 1 98 ? -29.530 16.451 22.665 1.00 55.66 98 LEU A CA 1
ATOM 771 C C . LEU A 1 98 ? -30.782 17.266 22.992 1.00 55.66 98 LEU A C 1
ATOM 773 O O . LEU A 1 98 ? -30.947 18.397 22.534 1.00 55.66 98 LEU A O 1
ATOM 777 N N . GLY A 1 99 ? -31.669 16.675 23.793 1.00 61.28 99 GLY A N 1
ATOM 778 C CA . GLY A 1 99 ? -32.757 17.405 24.422 1.00 61.28 99 GLY A CA 1
ATOM 779 C C . GLY A 1 99 ? -32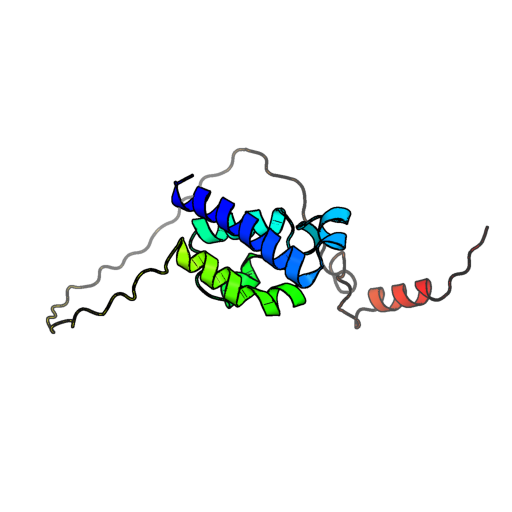.175 18.546 25.265 1.00 61.28 99 GLY A C 1
ATOM 780 O O . GLY A 1 99 ? -31.189 18.331 25.976 1.00 61.28 99 GLY A O 1
ATOM 781 N N . PRO A 1 100 ? -32.738 19.762 25.204 1.00 64.25 100 PRO A N 1
ATOM 782 C CA . PRO A 1 100 ? -32.174 20.897 25.913 1.00 64.25 100 PRO A CA 1
ATOM 783 C C . PRO A 1 100 ? -32.422 20.755 27.417 1.00 64.25 100 PRO A C 1
ATOM 785 O O . PRO A 1 100 ? -33.549 20.924 27.874 1.00 64.25 100 PRO A O 1
ATOM 788 N N . ASN A 1 101 ? -31.370 20.502 28.196 1.00 51.44 101 ASN A N 1
ATOM 789 C CA . ASN A 1 101 ? -31.339 20.870 29.610 1.00 51.44 101 ASN A CA 1
ATOM 790 C C . ASN A 1 101 ? -29.919 21.221 30.073 1.00 51.44 101 ASN A C 1
ATOM 792 O O . ASN A 1 101 ? -29.054 20.365 30.242 1.00 51.44 101 ASN A O 1
ATOM 796 N N . LEU A 1 102 ? -29.730 22.520 30.304 1.00 66.50 102 LEU A N 1
ATOM 797 C CA . LEU A 1 102 ? -28.760 23.069 31.252 1.00 66.50 102 LEU A CA 1
ATOM 798 C C . LEU A 1 102 ? -29.155 22.601 32.678 1.00 66.50 102 LEU A C 1
ATOM 800 O O . LEU A 1 102 ? -30.338 22.345 32.909 1.00 66.50 102 LEU A O 1
ATOM 804 N N . PRO A 1 103 ? -28.221 22.514 33.643 1.00 55.78 103 PRO A N 1
ATOM 805 C CA . PRO A 1 103 ? -27.702 23.742 34.247 1.00 55.78 103 PRO A CA 1
ATOM 806 C C . PRO A 1 103 ? -26.182 23.780 34.462 1.00 55.78 103 PRO A C 1
ATOM 808 O O . PRO A 1 103 ? -25.483 22.772 34.481 1.00 55.78 103 PRO A O 1
ATOM 811 N N . SER A 1 104 ? -25.697 25.008 34.627 1.00 58.47 104 SER A N 1
ATOM 812 C CA . SER A 1 104 ? -24.304 25.381 34.867 1.00 58.47 104 SER A CA 1
ATOM 813 C C . SER A 1 104 ? -23.837 25.056 36.291 1.00 58.47 104 SER A C 1
ATOM 815 O O . SER A 1 104 ? -24.574 25.321 37.236 1.00 58.47 104 SER A O 1
ATOM 817 N N . GLU A 1 105 ? -22.576 24.648 36.452 1.00 55.91 105 GLU A N 1
ATOM 818 C CA . GLU A 1 105 ? -21.841 24.677 37.731 1.00 55.91 105 GLU A CA 1
ATOM 819 C C . GLU A 1 105 ? -20.422 25.260 37.518 1.00 55.91 105 GLU A C 1
ATOM 821 O O . GLU A 1 105 ? -19.922 25.244 36.386 1.00 55.91 105 GLU A O 1
ATOM 826 N N . PRO A 1 106 ? -19.804 25.877 38.546 1.00 59.41 106 PRO A N 1
ATOM 827 C CA . PRO A 1 106 ? -18.796 26.916 38.343 1.00 59.41 106 PRO A CA 1
ATOM 828 C C . PRO A 1 106 ? -17.333 26.445 38.330 1.00 59.41 106 PRO A C 1
ATOM 830 O O . PRO A 1 106 ? -16.947 25.424 38.894 1.00 59.41 106 PRO A O 1
ATOM 833 N N . SER A 1 107 ? -16.494 27.295 37.734 1.00 57.09 107 SER A N 1
ATOM 834 C CA . SER A 1 107 ? -15.034 27.203 37.715 1.00 57.09 107 SER A CA 1
ATOM 835 C C . SER A 1 107 ? -14.395 26.989 39.089 1.00 57.09 107 SER A C 1
ATOM 837 O O . SER A 1 107 ? -14.735 27.656 40.065 1.00 57.09 107 SER A O 1
ATOM 839 N N . SER A 1 108 ? -13.311 26.214 39.113 1.00 56.47 108 SER A N 1
ATOM 840 C CA . SER A 1 108 ? -12.223 26.408 40.074 1.00 56.47 108 SER A CA 1
ATOM 841 C C . SER A 1 108 ? -10.881 26.333 39.355 1.00 56.47 108 SER A C 1
ATOM 843 O O . SER A 1 108 ? -10.433 25.272 38.927 1.00 56.47 108 SER A O 1
ATOM 845 N N . SER A 1 109 ? -10.255 27.497 39.201 1.00 55.75 109 SER A N 1
ATOM 846 C CA . SER A 1 109 ? -8.848 27.625 38.825 1.00 55.75 109 SER A CA 1
ATOM 847 C C . SER A 1 109 ? -7.954 27.141 39.966 1.00 55.75 109 SER A C 1
ATOM 849 O O . SER A 1 109 ? -8.307 27.363 41.121 1.00 55.75 109 SER A O 1
ATOM 851 N N . LEU A 1 110 ? -6.767 26.612 39.648 1.00 40.34 110 LEU A N 1
ATOM 852 C CA . LEU A 1 110 ? -5.470 27.040 40.210 1.00 40.34 110 LEU A CA 1
ATOM 853 C C . LEU A 1 110 ? -4.317 26.221 39.592 1.00 40.34 110 LEU A C 1
ATOM 855 O O . LEU A 1 110 ? -4.390 25.001 39.478 1.00 40.34 110 LEU A O 1
ATOM 859 N N . LEU A 1 111 ? -3.254 26.920 39.183 1.00 53.84 111 LEU A N 1
ATOM 860 C CA . LEU A 1 111 ? -1.950 26.359 38.791 1.00 53.84 111 LEU A CA 1
ATOM 861 C C . LEU A 1 111 ? -0.946 26.563 39.967 1.00 53.84 111 LEU A C 1
ATOM 863 O O . LEU A 1 111 ? -1.384 26.863 41.075 1.00 53.84 111 LEU A O 1
ATOM 867 N N . PRO A 1 112 ? 0.377 26.384 39.785 1.00 67.38 112 PRO A N 1
ATOM 868 C CA . PRO A 1 112 ? 1.150 25.218 40.211 1.00 67.38 112 PRO A CA 1
ATOM 869 C C . PRO A 1 112 ? 2.076 25.545 41.414 1.00 67.38 112 PRO A C 1
ATOM 871 O O . PRO A 1 112 ? 1.953 26.620 42.004 1.00 67.38 112 PRO A O 1
ATOM 874 N N . PRO A 1 113 ? 3.040 24.673 41.784 1.00 55.00 113 PRO A N 1
ATOM 875 C CA . PRO A 1 113 ? 4.383 24.903 41.231 1.00 55.00 113 PRO A CA 1
ATOM 876 C C . PRO A 1 113 ? 5.249 23.652 40.961 1.00 55.00 113 PRO A C 1
ATOM 878 O O . PRO A 1 113 ? 5.008 22.546 41.434 1.00 55.00 113 PRO A O 1
ATOM 881 N N . THR A 1 114 ? 6.310 23.905 40.196 1.00 49.88 114 THR A N 1
ATOM 882 C CA . THR A 1 114 ? 7.470 23.065 39.859 1.00 49.88 114 THR A CA 1
ATOM 883 C C . THR A 1 114 ? 8.172 22.409 41.055 1.00 49.88 114 THR A C 1
ATOM 885 O O . THR A 1 114 ? 8.430 23.088 42.047 1.00 49.88 114 THR A O 1
ATOM 888 N N . LEU A 1 115 ? 8.678 21.176 40.889 1.00 49.03 115 LEU A N 1
ATOM 889 C CA . LEU A 1 115 ? 9.954 20.787 41.510 1.00 49.03 115 LEU A CA 1
ATOM 890 C C . LEU A 1 115 ? 10.745 19.740 40.703 1.00 49.03 115 LEU A C 1
ATOM 892 O O . LEU A 1 115 ? 10.212 18.773 40.167 1.00 49.03 115 LEU A O 1
ATOM 896 N N . THR A 1 116 ? 12.044 20.004 40.625 1.00 46.22 116 THR A N 1
ATOM 897 C CA . THR A 1 116 ? 13.126 19.303 39.925 1.00 46.22 116 THR A CA 1
ATOM 898 C C . THR A 1 116 ? 13.438 17.910 40.488 1.00 46.22 116 THR A C 1
ATOM 900 O O . THR A 1 116 ? 13.518 17.753 41.704 1.00 46.22 116 THR A O 1
ATOM 903 N N . GLN A 1 117 ? 13.811 16.955 39.625 1.00 53.81 117 GLN A N 1
ATOM 904 C CA . GLN A 1 117 ? 14.771 15.897 39.983 1.00 53.81 117 GLN A CA 1
ATOM 905 C C . GLN A 1 117 ? 15.800 15.652 38.860 1.00 53.81 117 GLN A C 1
ATOM 907 O O . GLN A 1 117 ? 15.444 15.771 37.686 1.00 53.81 117 GLN A O 1
ATOM 912 N N . PRO A 1 118 ? 17.062 15.322 39.203 1.00 54.97 118 PRO A N 1
ATOM 913 C CA . PRO A 1 118 ? 18.117 15.019 38.241 1.00 54.97 118 PRO A CA 1
ATOM 914 C C . PRO A 1 118 ? 18.281 13.515 37.946 1.00 54.97 118 PRO A C 1
ATOM 916 O O . PRO A 1 118 ? 18.080 12.670 38.813 1.00 54.97 118 PRO A O 1
ATOM 919 N N . ASP A 1 119 ? 18.697 13.252 36.707 1.00 47.53 119 ASP A N 1
ATOM 920 C CA . ASP A 1 119 ? 19.694 12.272 36.241 1.00 47.53 119 ASP A CA 1
ATOM 921 C C . ASP A 1 119 ? 19.971 10.987 37.060 1.00 47.53 119 ASP A C 1
ATOM 923 O O . ASP A 1 119 ? 20.544 11.048 38.148 1.00 47.53 119 ASP A O 1
ATOM 927 N N . LEU A 1 120 ? 19.714 9.815 36.449 1.00 48.25 120 LEU A N 1
ATOM 928 C CA . LEU A 1 120 ? 20.788 8.843 36.152 1.00 48.25 120 LEU A CA 1
ATOM 929 C C . LEU A 1 120 ? 20.355 7.680 35.227 1.00 48.25 120 LEU A C 1
ATOM 931 O O . LEU A 1 120 ? 19.491 6.878 35.560 1.00 48.25 120 LEU A O 1
ATOM 935 N N . ALA A 1 121 ? 21.073 7.571 34.102 1.00 49.78 121 ALA A N 1
ATOM 936 C CA . ALA A 1 121 ? 21.361 6.373 33.294 1.00 49.78 121 ALA A CA 1
ATOM 937 C C . ALA A 1 121 ? 20.222 5.479 32.731 1.00 49.78 121 ALA A C 1
ATOM 939 O O . ALA A 1 121 ? 19.685 4.619 33.421 1.00 49.78 121 ALA A O 1
ATOM 940 N N . GLN A 1 122 ? 20.085 5.468 31.394 1.00 51.78 122 GLN A N 1
ATOM 941 C CA . GLN A 1 122 ? 20.517 4.321 30.561 1.00 51.78 122 GLN A CA 1
ATOM 942 C C . GLN A 1 122 ? 20.685 4.716 29.066 1.00 51.78 122 GLN A C 1
ATOM 944 O O . GLN A 1 122 ? 20.173 5.757 28.651 1.00 51.78 122 GLN A O 1
ATOM 949 N N . PRO A 1 123 ? 21.481 3.974 28.261 1.00 51.81 123 PRO A N 1
ATOM 950 C CA . PRO A 1 123 ? 22.071 4.501 27.026 1.00 51.81 123 PRO A CA 1
ATOM 951 C C . PRO A 1 123 ? 21.205 4.296 25.773 1.00 51.81 123 PRO A C 1
ATOM 953 O O . PRO A 1 123 ? 20.801 3.176 25.465 1.00 51.81 123 PRO A O 1
ATOM 956 N N . LEU A 1 124 ? 21.024 5.358 24.977 1.00 48.69 124 LEU A N 1
ATOM 957 C CA . LEU A 1 124 ? 20.290 5.305 23.710 1.00 48.69 124 LEU A CA 1
ATOM 958 C C . LEU A 1 124 ? 21.127 5.855 22.537 1.00 48.69 124 LEU A C 1
ATOM 960 O O . LEU A 1 124 ? 21.438 7.039 22.473 1.00 48.69 124 LEU A O 1
ATOM 964 N N . SER A 1 125 ? 21.499 4.947 21.628 1.00 48.66 125 SER A N 1
ATOM 965 C CA . SER A 1 125 ? 21.908 5.153 20.223 1.00 48.66 125 SER A CA 1
ATOM 966 C C . SER A 1 125 ? 22.596 6.477 19.819 1.00 48.66 125 SER A C 1
ATOM 968 O O . SER A 1 125 ? 21.943 7.475 19.511 1.00 48.66 125 SER A O 1
ATOM 970 N N . LYS A 1 126 ? 23.920 6.422 19.605 1.00 53.84 126 LYS A N 1
ATOM 971 C CA . LYS A 1 126 ? 24.625 7.367 18.718 1.00 53.84 126 LYS A CA 1
ATOM 972 C C . LYS A 1 126 ? 24.085 7.240 17.287 1.00 53.84 126 LYS A C 1
ATOM 974 O O . LYS A 1 126 ? 24.363 6.231 16.656 1.00 53.84 126 LYS A O 1
ATOM 979 N N . HIS A 1 127 ? 23.395 8.263 16.784 1.00 57.88 127 HIS A N 1
ATOM 980 C CA . HIS A 1 127 ? 23.490 8.781 15.405 1.00 57.88 127 HIS A CA 1
ATOM 981 C C . HIS A 1 127 ? 22.442 9.884 15.196 1.00 57.88 127 HIS A C 1
ATOM 983 O O . HIS A 1 127 ? 21.268 9.571 15.036 1.00 57.88 127 HIS A O 1
ATOM 989 N N . GLN A 1 128 ? 22.865 11.151 15.112 1.00 56.53 128 GLN A N 1
ATOM 990 C CA . GLN A 1 128 ? 22.298 12.127 14.168 1.00 56.53 128 GLN A CA 1
ATOM 991 C C . GLN A 1 128 ? 23.070 13.447 14.182 1.00 56.53 128 GLN A C 1
ATOM 993 O O . GLN A 1 128 ? 23.418 13.968 15.237 1.00 56.53 128 GLN A O 1
ATOM 998 N N . GLY A 1 129 ? 23.292 13.997 12.990 1.00 57.69 129 GLY A N 1
ATOM 999 C CA . GLY A 1 129 ? 23.826 15.340 12.813 1.00 57.69 129 GLY A CA 1
ATOM 1000 C C . GLY A 1 129 ? 24.396 15.545 11.418 1.00 57.69 129 GLY A C 1
ATOM 1001 O O . GLY A 1 129 ? 25.573 15.279 11.218 1.00 57.69 129 GLY A O 1
ATOM 1002 N N . LEU A 1 130 ? 23.573 16.038 10.489 1.00 56.91 130 LEU A N 1
ATOM 1003 C CA . LEU A 1 130 ? 24.010 16.828 9.332 1.00 56.91 130 LEU A CA 1
ATOM 1004 C C . LEU A 1 130 ? 22.902 17.863 8.981 1.00 56.91 130 LEU A C 1
ATOM 1006 O O . LEU A 1 130 ? 21.733 17.512 8.831 1.00 56.91 130 LEU A O 1
ATOM 1010 N N . HIS A 1 131 ? 23.275 19.150 8.953 1.00 62.28 131 HIS A N 1
ATOM 1011 C CA . HIS A 1 131 ? 22.458 20.338 8.646 1.00 62.28 131 HIS A CA 1
ATOM 1012 C C . HIS A 1 131 ? 22.734 20.843 7.194 1.00 62.28 131 HIS A C 1
ATOM 1014 O O . HIS A 1 131 ? 22.867 20.027 6.298 1.00 62.28 131 HIS A O 1
ATOM 1020 N N . CYS A 1 132 ? 22.872 22.153 6.895 1.00 66.00 132 CYS A N 1
ATOM 1021 C CA . CYS A 1 132 ? 23.198 22.649 5.531 1.00 66.00 132 CYS A CA 1
ATOM 1022 C C . CYS A 1 132 ? 24.365 23.671 5.474 1.00 66.00 132 CYS A C 1
ATOM 1024 O O . CYS A 1 132 ? 24.242 24.775 5.991 1.00 66.00 132 CYS A O 1
ATOM 1026 N N . SER A 1 133 ? 25.494 23.331 4.830 1.00 53.00 133 SER A N 1
ATOM 1027 C CA . SER A 1 133 ? 26.811 23.921 5.165 1.00 53.00 133 SER A CA 1
ATOM 1028 C C . SER A 1 133 ? 27.105 25.375 4.796 1.00 53.00 133 SER A C 1
ATOM 1030 O O . SER A 1 133 ? 27.704 26.070 5.610 1.00 53.00 133 SER A O 1
ATOM 1032 N N . TRP A 1 134 ? 26.761 25.842 3.592 1.00 52.72 134 TRP A N 1
ATOM 1033 C CA . TRP A 1 134 ? 27.359 27.078 3.046 1.00 52.72 134 TRP A CA 1
ATOM 1034 C C . TRP A 1 134 ? 27.102 28.349 3.868 1.00 52.72 134 TRP A C 1
ATOM 1036 O O . TRP A 1 134 ? 27.931 29.252 3.873 1.00 52.72 134 TRP A O 1
ATOM 1046 N N . CYS A 1 135 ? 25.982 28.405 4.584 1.00 58.47 135 CYS A N 1
ATOM 1047 C CA . CYS A 1 135 ? 25.603 29.531 5.434 1.00 58.47 135 CYS A CA 1
ATOM 1048 C C . CYS A 1 135 ? 25.700 29.232 6.942 1.00 58.47 135 CYS A C 1
ATOM 1050 O O . CYS A 1 135 ? 25.248 30.047 7.739 1.00 58.47 135 CYS A O 1
ATOM 1052 N N . GLY A 1 136 ? 26.238 28.072 7.340 1.00 62.06 136 GLY A N 1
ATOM 1053 C CA . GLY A 1 136 ? 26.229 27.604 8.731 1.00 62.06 136 GLY A CA 1
ATOM 1054 C C . GLY A 1 136 ? 25.347 26.371 8.930 1.00 62.06 136 GLY A C 1
ATOM 1055 O O . GLY A 1 136 ? 24.213 26.450 9.391 1.00 62.06 136 GLY A O 1
ATOM 1056 N N . GLY A 1 137 ? 25.903 25.211 8.599 1.00 51.88 137 GLY A N 1
ATOM 1057 C CA . GLY A 1 137 ? 25.317 23.895 8.834 1.00 51.88 137 GLY A CA 1
ATOM 1058 C C . GLY A 1 137 ? 26.292 22.811 8.370 1.00 51.88 137 GLY A C 1
ATOM 1059 O O . GLY A 1 137 ? 27.488 23.069 8.283 1.00 51.88 137 GLY A O 1
ATOM 1060 N N . SER A 1 138 ? 25.838 21.613 8.015 1.00 59.03 138 SER A N 1
ATOM 1061 C CA . SER A 1 138 ? 26.750 20.530 7.612 1.00 59.03 138 SER A CA 1
ATOM 1062 C C . SER A 1 138 ? 26.012 19.447 6.824 1.00 59.03 138 SER A C 1
ATOM 1064 O O . SER A 1 138 ? 25.395 18.620 7.453 1.00 59.03 138 SER A O 1
ATOM 1066 N N . GLY A 1 139 ? 26.055 19.388 5.488 1.00 48.16 139 GLY A N 1
ATOM 1067 C CA . GLY A 1 139 ? 25.395 18.293 4.732 1.00 48.16 139 GLY A CA 1
ATOM 1068 C C . GLY A 1 139 ? 24.081 18.650 4.027 1.00 48.16 139 GLY A C 1
ATOM 1069 O O . GLY A 1 139 ? 23.113 17.898 4.070 1.00 48.16 139 GLY A O 1
ATOM 1070 N N . HIS A 1 140 ? 24.086 19.813 3.372 1.00 47.56 140 HIS A N 1
ATOM 1071 C CA . HIS A 1 140 ? 23.305 20.147 2.179 1.00 47.56 140 HIS A CA 1
ATOM 1072 C C . HIS A 1 140 ? 22.566 18.946 1.541 1.00 47.56 140 HIS A C 1
ATOM 1074 O O . HIS A 1 140 ? 23.165 18.043 0.969 1.00 47.56 140 HIS A O 1
ATOM 1080 N N . MET A 1 141 ? 21.234 18.970 1.548 1.00 53.72 141 MET A N 1
ATOM 1081 C CA . MET A 1 141 ? 20.458 18.148 0.615 1.00 53.72 141 MET A CA 1
ATOM 1082 C C . MET A 1 141 ? 20.480 18.821 -0.767 1.00 53.72 141 MET A C 1
ATOM 1084 O O . MET A 1 141 ? 20.624 20.042 -0.865 1.00 53.72 141 MET A O 1
ATOM 1088 N N . LYS A 1 142 ? 20.339 18.032 -1.843 1.00 52.72 142 LYS A N 1
ATOM 1089 C CA . LYS A 1 142 ? 20.664 18.388 -3.247 1.00 52.72 142 LYS A CA 1
ATOM 1090 C C . LYS A 1 142 ? 19.810 19.515 -3.884 1.00 52.72 142 LYS A C 1
ATOM 1092 O O . LYS A 1 142 ? 19.801 19.657 -5.107 1.00 52.72 142 LYS A O 1
ATOM 1097 N N . THR A 1 143 ? 19.064 20.282 -3.088 1.00 56.19 143 THR A N 1
ATOM 1098 C CA . THR A 1 143 ? 17.961 21.170 -3.490 1.00 56.19 143 THR A CA 1
ATOM 1099 C C . THR A 1 143 ? 18.278 22.666 -3.439 1.00 56.19 143 THR A C 1
ATOM 1101 O O . THR A 1 143 ? 17.703 23.419 -4.225 1.00 56.19 143 THR A O 1
ATOM 1104 N N . ASN A 1 144 ? 19.178 23.140 -2.567 1.00 59.62 144 ASN A N 1
ATOM 1105 C CA . ASN A 1 144 ? 19.410 24.583 -2.421 1.00 59.62 144 ASN A CA 1
ATOM 1106 C C . ASN A 1 144 ? 20.418 25.122 -3.453 1.00 59.62 144 ASN A C 1
ATOM 1108 O O . ASN A 1 144 ? 21.578 25.378 -3.145 1.00 59.62 144 ASN A O 1
ATOM 1112 N N . GLN A 1 145 ? 19.967 25.329 -4.693 1.00 66.19 145 GLN A N 1
ATOM 1113 C CA . GLN A 1 145 ? 20.826 25.758 -5.809 1.00 66.19 145 GLN A CA 1
ATOM 1114 C C . GLN A 1 145 ? 21.438 27.163 -5.662 1.00 66.19 145 GLN A C 1
ATOM 1116 O O . GLN A 1 145 ? 22.290 27.535 -6.463 1.00 66.19 145 GLN A O 1
ATOM 1121 N N . LYS A 1 146 ? 21.029 27.956 -4.661 1.00 66.62 146 LYS A N 1
ATOM 1122 C CA . LYS A 1 146 ? 21.583 29.296 -4.372 1.00 66.62 146 LYS A CA 1
ATOM 1123 C C . LYS A 1 146 ? 22.776 29.265 -3.408 1.00 66.62 146 LYS A C 1
ATOM 1125 O O . LYS A 1 146 ? 23.233 30.308 -2.959 1.00 66.62 146 LYS A O 1
ATOM 1130 N N . CYS A 1 147 ? 23.256 28.069 -3.088 1.00 69.12 147 CYS A N 1
ATOM 1131 C CA . CYS A 1 147 ? 24.423 27.792 -2.268 1.00 69.12 147 CYS A CA 1
ATOM 1132 C C . CYS A 1 147 ? 25.675 27.662 -3.162 1.00 69.12 147 CYS A C 1
ATOM 1134 O O . CYS A 1 147 ? 25.800 26.654 -3.854 1.00 69.12 147 CYS A O 1
ATOM 1136 N N . PRO A 1 148 ? 26.617 28.624 -3.170 1.00 66.69 148 PRO A N 1
ATOM 1137 C CA . PRO A 1 148 ? 27.922 28.486 -3.808 1.00 66.69 148 PRO A CA 1
ATOM 1138 C C . PRO A 1 148 ? 28.659 27.165 -3.569 1.00 66.69 148 PRO A C 1
ATOM 1140 O O . PRO A 1 148 ? 29.212 26.646 -4.530 1.00 66.69 148 PRO A O 1
ATOM 1143 N N . MET A 1 149 ? 28.593 26.548 -2.378 1.00 61.38 149 MET A N 1
ATOM 1144 C CA . MET A 1 149 ? 29.188 25.207 -2.184 1.00 61.38 149 MET A CA 1
ATOM 1145 C C . MET A 1 149 ? 28.530 24.152 -3.095 1.00 61.38 149 MET A C 1
ATOM 1147 O O . MET A 1 149 ? 29.225 23.348 -3.702 1.00 61.38 149 MET A O 1
ATOM 1151 N N . TYR A 1 150 ? 27.205 24.205 -3.269 1.00 64.88 150 TYR A N 1
ATOM 1152 C CA . TYR A 1 150 ? 26.461 23.315 -4.171 1.00 64.88 150 TYR A CA 1
ATOM 1153 C C . TYR A 1 150 ? 26.707 23.633 -5.658 1.00 64.88 150 TYR A C 1
ATOM 1155 O O . TYR A 1 150 ? 26.738 22.734 -6.499 1.00 64.88 150 TYR A O 1
ATOM 1163 N N . GLN A 1 151 ? 26.871 24.913 -6.010 1.00 66.12 151 GLN A N 1
ATOM 1164 C CA . GLN A 1 151 ? 27.187 25.309 -7.389 1.00 66.12 151 GLN A CA 1
ATOM 1165 C C . GLN A 1 151 ? 28.608 24.889 -7.797 1.00 66.12 151 GLN A C 1
ATOM 1167 O O . GLN A 1 151 ? 28.833 24.548 -8.958 1.00 66.12 151 GLN A O 1
ATOM 1172 N N . GLN A 1 152 ? 29.548 24.876 -6.848 1.00 63.59 152 GLN A N 1
ATOM 1173 C CA . GLN A 1 152 ? 30.947 24.521 -7.075 1.00 63.59 152 GLN A CA 1
ATOM 1174 C C . GLN A 1 152 ? 31.148 23.013 -7.322 1.00 63.59 152 GLN A C 1
ATOM 1176 O O . GLN A 1 152 ? 31.910 22.650 -8.218 1.00 63.59 152 GLN A O 1
ATOM 1181 N N . GLU A 1 153 ? 30.419 22.139 -6.614 1.00 63.66 153 GLU A N 1
ATOM 1182 C CA . GLU A 1 153 ? 30.482 20.675 -6.799 1.00 63.66 153 GLU A CA 1
ATOM 1183 C C . GLU A 1 153 ? 30.117 20.243 -8.231 1.00 63.66 153 GLU A C 1
ATOM 1185 O O . GLU A 1 153 ? 30.896 19.546 -8.886 1.00 63.66 153 GLU A O 1
ATOM 1190 N N . ARG A 1 154 ? 28.985 20.726 -8.774 1.00 62.84 154 ARG A N 1
ATOM 1191 C CA . ARG A 1 154 ? 28.551 20.379 -10.144 1.00 62.84 154 ARG A CA 1
ATOM 1192 C C . ARG A 1 154 ? 29.564 20.756 -11.227 1.00 62.84 154 ARG A C 1
ATOM 1194 O O . ARG A 1 154 ? 29.598 20.116 -12.276 1.00 62.84 154 ARG A O 1
ATOM 1201 N N . PHE A 1 155 ? 30.339 21.818 -11.017 1.00 58.41 155 PHE A N 1
ATOM 1202 C CA . PHE A 1 155 ? 31.285 22.301 -12.021 1.00 58.41 155 PHE A CA 1
ATOM 1203 C C . PHE A 1 155 ? 32.502 21.368 -12.135 1.00 58.41 155 PHE A C 1
ATOM 1205 O O . PHE A 1 155 ? 32.945 21.056 -13.243 1.00 58.41 155 PHE A O 1
ATOM 1212 N N . MET A 1 156 ? 32.989 20.843 -11.006 1.00 56.84 156 MET A N 1
ATOM 1213 C CA . MET A 1 156 ? 34.104 19.888 -10.976 1.00 56.84 156 MET A CA 1
ATOM 1214 C C . MET A 1 156 ? 33.721 18.511 -11.532 1.00 56.84 156 MET A C 1
ATOM 1216 O O . MET A 1 156 ? 34.488 17.930 -12.297 1.00 56.84 156 MET A O 1
ATOM 1220 N N . GLU A 1 157 ? 32.510 18.023 -11.246 1.00 60.09 157 GLU A N 1
ATOM 1221 C CA . GLU A 1 157 ? 32.006 16.743 -11.778 1.00 60.09 157 GLU A CA 1
ATOM 1222 C C . GLU A 1 157 ? 31.931 16.741 -13.325 1.00 60.09 157 GLU A C 1
ATOM 1224 O O . GLU A 1 157 ? 32.087 15.703 -13.965 1.00 60.09 157 GLU A O 1
ATOM 1229 N N . SER A 1 158 ? 31.778 17.920 -13.945 1.00 58.91 158 SER A N 1
ATOM 1230 C CA . SER A 1 158 ? 31.694 18.085 -15.407 1.00 58.91 158 SER A CA 1
ATOM 1231 C C . SER A 1 158 ? 33.038 18.111 -16.155 1.00 58.91 158 SER A C 1
ATOM 1233 O O . SER A 1 158 ? 33.050 18.035 -17.382 1.00 58.91 158 SER A O 1
ATOM 1235 N N . THR A 1 159 ? 34.174 18.224 -15.454 1.00 57.25 159 THR A N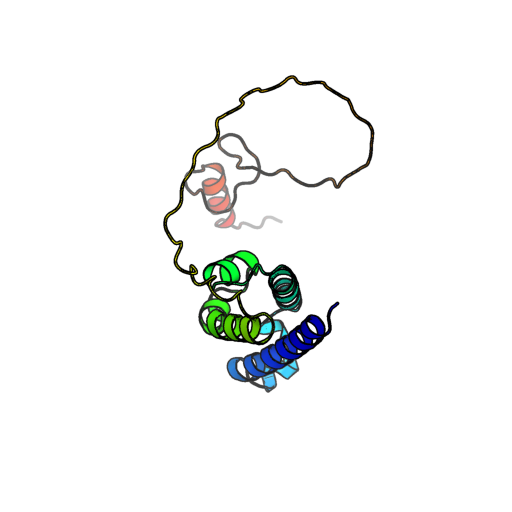 1
ATOM 1236 C CA . THR A 1 159 ? 35.501 18.461 -16.071 1.00 57.25 159 THR A CA 1
ATOM 1237 C C . THR A 1 159 ? 36.453 17.263 -16.010 1.00 57.25 159 THR A C 1
ATOM 1239 O O . THR A 1 159 ? 37.652 17.432 -16.225 1.00 57.25 159 THR A O 1
ATOM 1242 N N . GLY A 1 160 ? 35.913 16.061 -15.768 1.00 54.28 160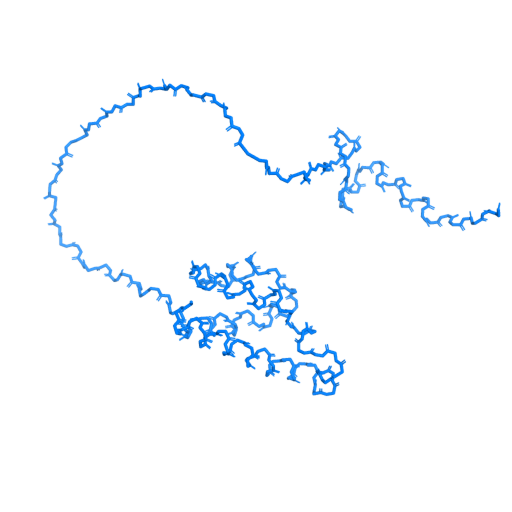 GLY A N 1
ATOM 1243 C CA . GLY A 1 160 ? 36.605 14.776 -15.597 1.00 54.28 160 GLY A CA 1
ATOM 1244 C C . GLY A 1 160 ? 37.921 14.592 -16.364 1.00 54.28 160 GLY A C 1
ATOM 1245 O O . GLY A 1 160 ? 37.962 13.987 -17.434 1.00 54.28 160 GLY A O 1
ATOM 1246 N N . LYS A 1 161 ? 39.020 15.050 -15.758 1.00 45.69 161 LYS A N 1
ATOM 1247 C CA . LYS A 1 161 ? 40.390 14.729 -16.151 1.00 45.69 161 LYS A CA 1
ATOM 1248 C C . LYS A 1 161 ? 40.954 13.745 -15.144 1.00 45.69 161 LYS A C 1
ATOM 1250 O O . LYS A 1 161 ? 41.425 14.131 -14.078 1.00 45.69 161 LYS A O 1
ATOM 1255 N N . ALA A 1 162 ? 40.922 12.472 -15.522 1.00 47.56 162 ALA A N 1
ATOM 1256 C CA . ALA A 1 162 ? 41.815 11.492 -14.937 1.00 47.56 162 ALA A CA 1
ATOM 1257 C C . ALA A 1 162 ? 43.263 11.966 -15.137 1.00 47.56 162 ALA A C 1
ATOM 1259 O O . ALA A 1 162 ? 43.654 12.333 -16.249 1.00 47.56 162 ALA A O 1
ATOM 1260 N N . VAL A 1 163 ? 44.044 11.952 -14.063 1.00 42.81 163 VAL A N 1
ATOM 1261 C CA . VAL A 1 163 ? 45.504 12.010 -14.114 1.00 42.81 163 VAL A CA 1
ATOM 1262 C C . VAL A 1 163 ? 46.005 10.808 -13.320 1.00 42.81 163 VAL A C 1
ATOM 1264 O O . VAL A 1 163 ? 45.437 10.482 -12.278 1.00 42.81 163 VAL A O 1
ATOM 1267 N N . LEU A 1 164 ? 46.980 10.130 -13.923 1.00 42.03 164 LEU A N 1
ATOM 1268 C CA . LEU A 1 164 ? 47.600 8.870 -13.506 1.00 42.03 164 LEU A CA 1
ATOM 1269 C C . LEU A 1 164 ? 48.313 8.975 -12.150 1.00 42.03 164 LEU A C 1
ATOM 1271 O O . LEU A 1 164 ? 48.887 10.056 -11.889 1.00 42.03 164 LEU A O 1
#

InterPro domains:
  IPR041670 Zinc knuckle [PF15288] (131-156)

Foldseek 3Di:
DDPLLVVLLVVLVVVLVVVQCVPVNPVRCVVPNSVVLPNVLLSVQLSVCLVVVQLQDLVSNCVRRVPDPVSSVPCSVVSSVSSCVSRPDPDPPPPPPDDDDDDDDDDDDDDDDDDDDDDDDDDDDDDDAFDDPQVDTHDDDQPPCVRPVNVVVVVVVVPDDDDD